Protein AF-W8RD33-F1 (afdb_monomer)

Organism: Stutzerimonas stutzeri (NCBI:txid316)

pLDDT: mean 79.75, std 13.82, range [37.03, 96.81]

Solvent-accessible surface area (backbone atoms only — not comparable to full-atom values): 6226 Å² total; per-residue (Å²): 112,71,69,64,50,65,79,36,77,83,68,80,86,86,86,85,89,72,93,64,90,73,61,49,76,89,63,75,52,92,76,85,90,79,88,78,82,84,67,97,59,101,66,92,82,76,90,86,78,87,82,87,88,76,94,82,75,58,72,72,51,39,75,75,73,50,79,82,93,50,76,82,78,54,82,75,83,77,67,90,126

Mean predicted aligned error: 9.25 Å

Structure (mmCIF, N/CA/C/O backbone):
data_AF-W8RD33-F1
#
_entry.id   AF-W8RD33-F1
#
loop_
_atom_site.group_PDB
_atom_site.id
_atom_site.type_symbol
_atom_site.label_atom_id
_atom_site.label_alt_id
_atom_site.label_comp_id
_atom_site.label_asym_id
_atom_site.label_entity_id
_atom_site.label_seq_id
_atom_site.pdbx_PDB_ins_code
_atom_site.Cartn_x
_atom_site.Cartn_y
_atom_site.Cartn_z
_atom_site.occupancy
_atom_site.B_iso_or_equ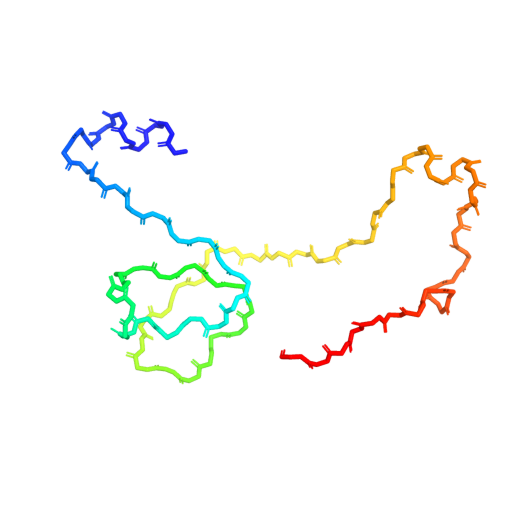iv
_atom_site.auth_seq_id
_atom_site.auth_comp_id
_atom_site.auth_asym_id
_atom_site.auth_atom_id
_atom_site.pdbx_PDB_model_num
ATOM 1 N N . MET A 1 1 ? -6.964 3.713 -15.926 1.00 57.25 1 MET A N 1
ATOM 2 C CA . MET A 1 1 ? -6.041 3.150 -16.942 1.00 57.25 1 MET A CA 1
ATOM 3 C C . MET A 1 1 ? -6.507 3.368 -18.383 1.00 57.25 1 MET A C 1
ATOM 5 O O . MET A 1 1 ? -5.650 3.431 -19.252 1.00 57.25 1 MET A O 1
ATOM 9 N N . ALA A 1 2 ? -7.813 3.535 -18.646 1.00 61.53 2 ALA A N 1
ATOM 10 C CA . ALA A 1 2 ? -8.338 3.768 -19.999 1.00 61.53 2 ALA A CA 1
ATOM 11 C C . ALA A 1 2 ? -7.704 4.951 -20.775 1.00 61.53 2 ALA A C 1
ATOM 13 O O . ALA A 1 2 ? -7.441 4.763 -21.957 1.00 61.53 2 ALA A O 1
ATOM 14 N N . PRO A 1 3 ? -7.375 6.111 -20.161 1.00 69.06 3 PRO A N 1
ATOM 15 C CA . PRO A 1 3 ? -6.770 7.222 -20.908 1.00 69.06 3 PRO A CA 1
ATOM 16 C C . PRO A 1 3 ? -5.342 6.915 -21.389 1.00 69.06 3 PRO A C 1
ATOM 18 O O . PRO A 1 3 ? -5.024 7.086 -22.555 1.00 69.06 3 PRO A O 1
ATOM 21 N N . VAL A 1 4 ? -4.498 6.360 -20.512 1.00 79.38 4 VAL A N 1
ATOM 22 C CA . VAL A 1 4 ? -3.079 6.083 -20.819 1.00 79.38 4 VAL A CA 1
ATOM 23 C C . VAL A 1 4 ? -2.921 5.039 -21.927 1.00 79.38 4 VAL A C 1
ATOM 25 O O . VAL A 1 4 ? -2.061 5.181 -22.791 1.00 79.38 4 VAL A O 1
ATOM 28 N N . LEU A 1 5 ? -3.748 3.991 -21.910 1.00 83.31 5 LEU A N 1
ATOM 29 C CA . LEU A 1 5 ? -3.715 2.950 -22.940 1.00 83.31 5 LEU A CA 1
ATOM 30 C C . LE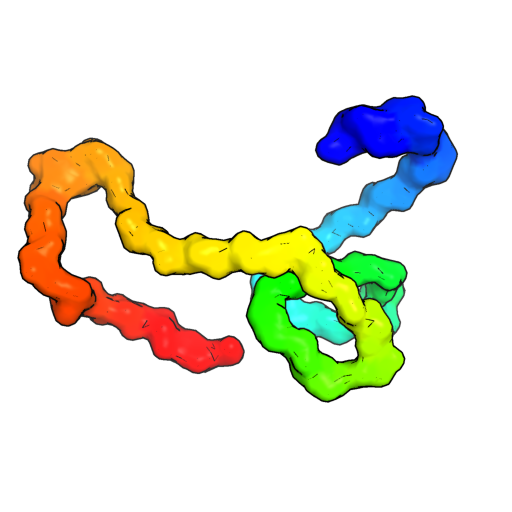U A 1 5 ? -4.273 3.433 -24.285 1.00 83.31 5 LEU A C 1
ATOM 32 O O . LEU A 1 5 ? -3.872 2.912 -25.323 1.00 83.31 5 LEU A O 1
ATOM 36 N N . ALA A 1 6 ? -5.167 4.427 -24.275 1.00 82.88 6 ALA A N 1
ATOM 37 C CA . ALA A 1 6 ? -5.662 5.056 -25.495 1.00 82.88 6 ALA A CA 1
ATOM 38 C C . ALA A 1 6 ? -4.585 5.933 -26.157 1.00 82.88 6 ALA A C 1
ATOM 40 O O . ALA A 1 6 ? -4.407 5.863 -27.371 1.00 82.88 6 ALA A O 1
ATOM 41 N N . ASP A 1 7 ? -3.823 6.689 -25.361 1.00 91.62 7 ASP A N 1
ATOM 42 C CA . ASP A 1 7 ? -2.769 7.580 -25.863 1.00 91.62 7 ASP A CA 1
ATOM 43 C C . ASP A 1 7 ? -1.508 6.820 -26.328 1.00 91.62 7 ASP A C 1
ATOM 45 O O . ASP A 1 7 ? -0.735 7.325 -27.144 1.00 91.62 7 ASP A O 1
ATOM 49 N N . TRP A 1 8 ? -1.308 5.581 -25.856 1.00 89.50 8 TRP A N 1
ATOM 50 C CA . TRP A 1 8 ? -0.148 4.742 -26.184 1.00 89.50 8 TRP A CA 1
ATOM 51 C C . TRP A 1 8 ? -0.554 3.336 -26.659 1.00 89.50 8 TRP A C 1
ATOM 53 O O . TRP A 1 8 ? -0.356 2.354 -25.945 1.00 89.50 8 TRP A O 1
ATOM 63 N N . PRO A 1 9 ? -1.032 3.181 -27.908 1.00 88.38 9 PRO A N 1
ATOM 64 C CA . PRO A 1 9 ? -1.630 1.931 -28.400 1.00 88.38 9 PRO A CA 1
ATOM 65 C C . PRO A 1 9 ? -0.652 0.753 -28.544 1.00 88.38 9 PRO A C 1
ATOM 67 O O . PRO A 1 9 ? -1.068 -0.390 -28.720 1.00 88.38 9 PRO A O 1
ATOM 70 N N . ARG A 1 10 ? 0.662 1.010 -28.490 1.00 92.25 10 ARG A N 1
ATOM 71 C CA . ARG A 1 10 ? 1.697 -0.041 -28.485 1.00 92.25 10 ARG A CA 1
ATOM 72 C C . ARG A 1 10 ? 2.087 -0.495 -27.076 1.00 92.25 10 ARG A C 1
ATOM 74 O O . ARG A 1 10 ? 2.804 -1.485 -26.953 1.00 92.25 10 ARG A O 1
ATOM 81 N N . LEU A 1 11 ? 1.646 0.213 -26.035 1.00 89.81 11 LEU A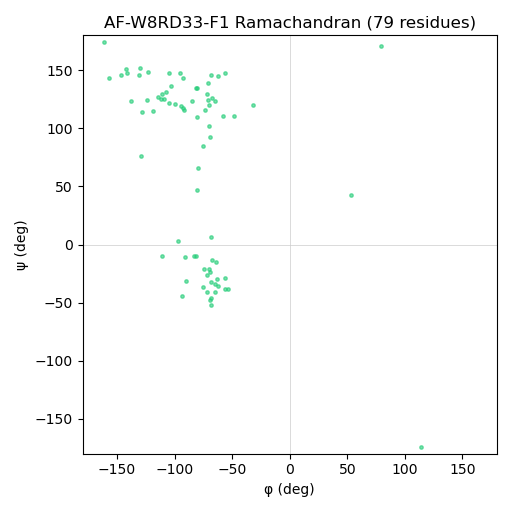 N 1
ATOM 82 C CA . LEU A 1 11 ? 1.925 -0.147 -24.652 1.00 89.81 11 LEU A CA 1
ATOM 83 C C . LEU A 1 11 ? 1.123 -1.399 -24.283 1.00 89.81 11 LEU A C 1
ATOM 85 O O . LEU A 1 11 ? -0.100 -1.427 -24.403 1.00 89.81 11 LEU A O 1
ATOM 89 N N . ARG A 1 12 ? 1.817 -2.437 -23.815 1.00 87.44 12 ARG A N 1
ATOM 90 C CA . ARG A 1 12 ? 1.203 -3.643 -23.253 1.00 87.44 12 ARG A CA 1
ATOM 91 C C . ARG A 1 12 ? 1.478 -3.668 -21.759 1.00 87.44 12 ARG A C 1
ATOM 93 O O . ARG A 1 12 ? 2.623 -3.509 -21.355 1.00 87.44 12 ARG A O 1
ATOM 100 N N . LEU A 1 13 ? 0.436 -3.864 -20.957 1.00 87.62 13 LEU A N 1
ATOM 101 C CA . LEU A 1 13 ? 0.546 -3.982 -19.505 1.00 87.62 13 LEU A CA 1
ATOM 102 C C . LEU A 1 13 ? 0.273 -5.426 -19.093 1.00 87.62 13 LEU A C 1
ATOM 104 O O . LEU A 1 13 ? -0.779 -5.973 -19.417 1.00 87.62 13 LEU A O 1
ATOM 108 N N . SER A 1 14 ? 1.218 -6.012 -18.364 1.00 89.19 14 SER A N 1
ATOM 109 C CA . SER A 1 14 ? 1.010 -7.223 -17.575 1.00 89.19 14 SER A CA 1
ATOM 110 C C . SER A 1 14 ? 0.928 -6.796 -16.116 1.00 89.19 14 SER A C 1
ATOM 112 O O . SER A 1 14 ? 1.843 -6.136 -15.626 1.00 89.19 14 SER A O 1
ATOM 114 N N . LEU A 1 15 ? -0.185 -7.096 -15.449 1.00 88.88 15 LEU A N 1
ATOM 115 C CA . LEU A 1 15 ? -0.413 -6.705 -14.061 1.00 88.88 15 LEU A CA 1
ATOM 116 C C . LEU A 1 15 ? -0.488 -7.953 -13.189 1.00 88.88 15 LEU A C 1
ATOM 118 O O . LEU A 1 15 ? -1.294 -8.844 -13.447 1.00 88.88 15 LEU A O 1
ATOM 122 N N . ILE A 1 16 ? 0.325 -7.969 -12.139 1.00 86.75 16 ILE A N 1
ATOM 123 C CA . ILE A 1 16 ? 0.271 -8.960 -11.068 1.00 86.75 16 ILE A CA 1
ATOM 124 C C . ILE A 1 16 ? -0.201 -8.216 -9.821 1.00 86.75 16 ILE A C 1
ATOM 126 O O . ILE A 1 16 ? 0.374 -7.188 -9.462 1.00 86.75 16 ILE A O 1
ATOM 130 N N . VAL A 1 17 ? -1.272 -8.707 -9.202 1.00 87.94 17 VAL A N 1
ATOM 131 C CA . VAL A 1 17 ? -1.799 -8.177 -7.941 1.00 87.94 17 VAL A CA 1
ATOM 132 C C . VAL A 1 17 ? -1.731 -9.301 -6.928 1.00 87.94 17 VAL A C 1
ATOM 134 O O . VAL A 1 17 ? -2.396 -10.321 -7.095 1.00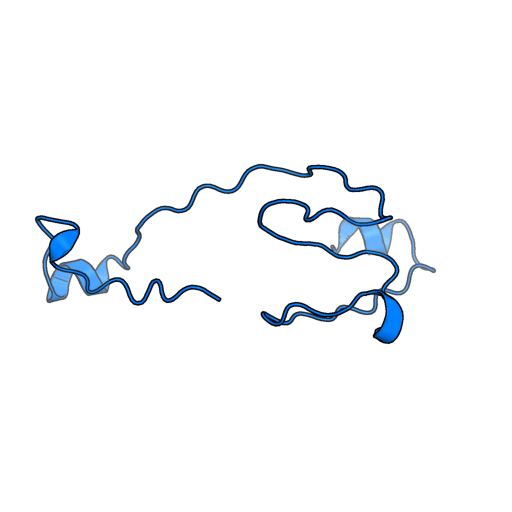 87.94 17 VAL A O 1
ATOM 137 N N . ASP A 1 18 ? -0.904 -9.109 -5.913 1.00 82.94 18 ASP A N 1
ATOM 138 C CA . ASP A 1 18 ? -0.692 -10.065 -4.838 1.00 82.94 18 ASP A CA 1
ATOM 139 C C . ASP A 1 18 ? -0.418 -9.289 -3.544 1.00 82.94 18 ASP A C 1
ATOM 141 O O . ASP A 1 18 ? 0.195 -8.219 -3.579 1.00 82.94 18 ASP A O 1
ATOM 145 N N . ASP A 1 19 ? -0.870 -9.836 -2.420 1.00 79.31 19 ASP A N 1
ATOM 146 C CA . ASP A 1 19 ? -0.578 -9.312 -1.083 1.00 79.31 19 ASP A CA 1
ATOM 147 C C . ASP A 1 19 ? 0.787 -9.813 -0.570 1.00 79.31 19 ASP A C 1
ATOM 149 O O . ASP A 1 19 ? 1.286 -9.359 0.463 1.00 79.31 19 ASP A O 1
ATOM 153 N N . ALA A 1 20 ? 1.407 -10.768 -1.272 1.00 75.62 20 ALA A N 1
ATOM 154 C CA . ALA A 1 20 ? 2.740 -11.256 -0.975 1.00 75.62 20 ALA A CA 1
ATOM 155 C C . ALA A 1 20 ? 3.817 -10.197 -1.252 1.00 75.62 20 ALA A C 1
ATOM 157 O O . ALA A 1 20 ? 3.766 -9.426 -2.214 1.00 75.62 20 ALA A O 1
ATOM 158 N N . LEU A 1 21 ? 4.874 -10.216 -0.436 1.00 67.81 21 LEU A N 1
ATOM 159 C CA . LEU A 1 21 ? 6.076 -9.435 -0.700 1.00 67.81 21 LEU A CA 1
ATOM 160 C C . LEU A 1 21 ? 6.866 -10.119 -1.825 1.00 67.81 21 LEU A C 1
ATOM 162 O O . LEU A 1 21 ? 7.739 -10.943 -1.576 1.00 67.81 21 LEU A O 1
ATOM 166 N N . ILE A 1 22 ? 6.500 -9.809 -3.068 1.00 67.31 22 ILE A N 1
ATOM 167 C CA . ILE A 1 22 ? 7.120 -10.380 -4.266 1.00 67.31 22 ILE A CA 1
ATOM 168 C C . ILE A 1 22 ? 8.524 -9.797 -4.450 1.00 67.31 22 ILE A C 1
ATOM 170 O O . ILE A 1 22 ? 8.698 -8.570 -4.452 1.00 67.31 22 ILE A O 1
ATOM 174 N N . ASP A 1 23 ? 9.516 -10.669 -4.645 1.00 70.81 23 ASP A N 1
ATOM 175 C CA . ASP A 1 23 ? 10.823 -10.253 -5.144 1.00 70.81 23 ASP A CA 1
ATOM 176 C C . ASP A 1 23 ? 10.698 -9.832 -6.616 1.00 70.81 23 ASP A C 1
ATOM 178 O O . ASP A 1 23 ? 10.263 -10.594 -7.485 1.00 70.81 23 ASP A O 1
ATOM 182 N N . ILE A 1 24 ? 11.047 -8.574 -6.871 1.00 73.06 24 ILE A N 1
ATOM 183 C CA . ILE A 1 24 ? 10.932 -7.906 -8.168 1.00 73.06 24 ILE A CA 1
ATOM 184 C C . ILE A 1 24 ? 11.922 -8.521 -9.169 1.00 73.06 24 ILE A C 1
ATOM 186 O O . ILE A 1 24 ? 11.601 -8.593 -10.356 1.00 73.06 24 ILE A O 1
ATOM 190 N N . PHE A 1 25 ? 13.085 -8.997 -8.699 1.00 67.69 25 PHE A N 1
ATOM 191 C CA . PHE A 1 25 ? 14.125 -9.574 -9.554 1.00 67.69 25 PHE A CA 1
ATOM 192 C C . PHE A 1 25 ? 13.683 -10.901 -10.169 1.00 67.69 25 PHE A C 1
ATOM 194 O O . PHE A 1 25 ? 13.713 -11.051 -11.389 1.00 67.69 25 PHE A O 1
ATOM 201 N N . ASP A 1 26 ? 13.218 -11.834 -9.339 1.00 74.00 26 ASP A N 1
ATOM 202 C CA . ASP A 1 26 ? 12.829 -13.173 -9.799 1.00 74.00 26 ASP A CA 1
ATOM 203 C C . ASP A 1 26 ? 11.546 -13.151 -10.645 1.00 74.00 26 ASP A C 1
ATOM 205 O O . ASP A 1 26 ? 11.300 -14.051 -11.451 1.00 74.00 26 ASP A O 1
ATOM 209 N N . SER A 1 27 ? 10.739 -12.096 -10.496 1.00 72.69 27 SER A N 1
ATOM 210 C CA . SER A 1 27 ? 9.421 -11.975 -11.127 1.00 72.69 27 SER A CA 1
ATOM 211 C C . SER A 1 27 ? 9.414 -11.166 -12.427 1.00 72.69 27 SER A C 1
ATOM 213 O O . SER A 1 27 ? 8.341 -10.972 -12.997 1.00 72.69 27 SER A O 1
ATOM 215 N N . TRP A 1 28 ? 10.577 -10.700 -12.908 1.00 81.00 28 TRP A N 1
ATOM 216 C CA . TRP A 1 28 ? 10.699 -9.878 -14.125 1.00 81.00 28 TRP A CA 1
ATOM 217 C C . TRP A 1 28 ? 9.789 -8.638 -14.098 1.00 81.00 28 TRP A C 1
ATOM 219 O O . TRP A 1 28 ? 9.118 -8.314 -15.078 1.00 81.00 28 TRP A O 1
ATOM 229 N N . ILE A 1 29 ? 9.724 -7.966 -12.945 1.00 85.81 29 ILE A N 1
ATOM 230 C CA . ILE A 1 29 ? 8.864 -6.797 -12.740 1.00 85.81 29 ILE A CA 1
ATOM 231 C C . ILE A 1 29 ? 9.664 -5.519 -13.015 1.00 85.81 29 ILE A C 1
ATOM 233 O O . ILE A 1 29 ? 10.623 -5.220 -12.312 1.00 85.81 29 ILE A O 1
ATOM 237 N N . ASP A 1 30 ? 9.226 -4.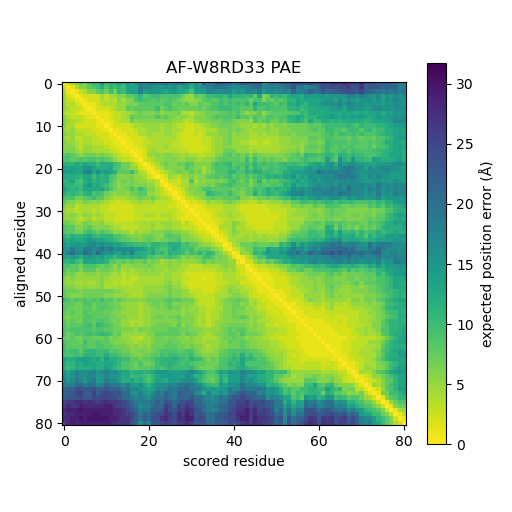721 -13.992 1.00 86.81 30 ASP A N 1
ATOM 238 C CA . ASP A 1 30 ? 9.845 -3.419 -14.292 1.00 86.81 30 ASP A CA 1
ATOM 239 C C . ASP A 1 30 ? 9.469 -2.335 -13.266 1.00 86.81 30 ASP A C 1
ATOM 241 O O . ASP A 1 30 ? 10.265 -1.453 -12.945 1.00 86.81 30 ASP A O 1
ATOM 245 N N . ILE A 1 31 ? 8.224 -2.367 -12.771 1.00 87.62 31 ILE A N 1
ATOM 246 C CA . ILE A 1 31 ? 7.668 -1.373 -11.844 1.00 87.62 31 ILE A CA 1
ATOM 247 C C . ILE A 1 31 ? 6.855 -2.088 -10.769 1.00 87.62 31 ILE A C 1
ATOM 249 O O . ILE A 1 31 ? 5.875 -2.765 -11.071 1.00 87.62 31 ILE A O 1
ATOM 253 N N . ALA A 1 32 ? 7.215 -1.864 -9.505 1.00 87.06 32 ALA A N 1
ATOM 254 C CA . ALA A 1 32 ? 6.438 -2.314 -8.358 1.00 87.06 32 ALA A CA 1
ATOM 255 C C . ALA A 1 32 ? 5.745 -1.132 -7.672 1.00 87.06 32 ALA A C 1
ATOM 257 O O . ALA A 1 32 ? 6.377 -0.124 -7.351 1.00 87.06 32 ALA A O 1
ATOM 258 N N . LEU A 1 33 ? 4.448 -1.278 -7.406 1.00 87.56 33 LEU A N 1
ATOM 259 C CA . LEU A 1 33 ? 3.694 -0.378 -6.539 1.00 87.56 33 LEU A CA 1
ATOM 260 C C . LEU A 1 33 ? 3.576 -1.039 -5.168 1.00 87.56 33 LEU A C 1
ATOM 262 O O . LEU A 1 33 ? 3.075 -2.155 -5.064 1.00 87.56 33 LEU A O 1
ATOM 266 N N . ARG A 1 34 ? 4.074 -0.372 -4.126 1.00 83.12 34 ARG A N 1
ATOM 267 C CA . ARG A 1 34 ? 4.086 -0.890 -2.753 1.00 83.12 34 ARG A CA 1
ATOM 268 C C . ARG A 1 34 ? 3.546 0.157 -1.789 1.00 83.12 34 ARG A C 1
ATOM 270 O O . ARG A 1 34 ? 3.776 1.351 -1.979 1.00 83.12 34 ARG A O 1
ATOM 277 N N . VAL A 1 35 ? 2.856 -0.311 -0.755 1.00 85.62 35 VAL A N 1
ATOM 278 C CA . VAL A 1 35 ? 2.424 0.499 0.388 1.00 85.62 35 VAL A CA 1
ATOM 279 C C . VAL A 1 35 ? 3.352 0.194 1.560 1.00 85.62 35 VAL A C 1
ATOM 281 O O . VAL A 1 35 ? 3.667 -0.967 1.809 1.00 85.62 35 VAL A O 1
ATOM 284 N N . GLY A 1 36 ? 3.788 1.232 2.270 1.00 81.38 36 GLY A N 1
ATOM 285 C CA . GLY A 1 36 ? 4.706 1.120 3.402 1.00 81.38 36 GLY A CA 1
ATOM 286 C C . GLY A 1 36 ? 6.064 1.760 3.131 1.00 81.38 36 GLY A C 1
ATOM 287 O O . GLY A 1 36 ? 6.272 2.429 2.117 1.00 81.38 36 GLY A O 1
ATOM 288 N N . GLU A 1 37 ? 6.983 1.586 4.075 1.00 76.06 37 GLU A N 1
ATOM 289 C CA . GLU A 1 37 ? 8.322 2.151 3.961 1.00 76.06 37 GLU A CA 1
ATOM 290 C C . GLU A 1 37 ? 9.142 1.421 2.898 1.00 76.06 37 GLU A C 1
ATOM 292 O O . GLU A 1 37 ? 9.118 0.190 2.778 1.00 76.06 37 GLU A O 1
ATOM 297 N N . LEU A 1 38 ? 9.900 2.197 2.125 1.00 75.25 38 LEU A N 1
ATOM 298 C CA . LEU A 1 38 ? 10.883 1.636 1.216 1.00 75.25 38 LEU A CA 1
ATOM 299 C C . LEU A 1 38 ? 12.019 1.053 2.061 1.00 75.25 38 LEU A C 1
ATOM 301 O O . LEU A 1 38 ? 12.854 1.795 2.569 1.00 75.25 38 LEU A O 1
ATOM 305 N N . ARG A 1 39 ? 12.035 -0.275 2.226 1.00 67.69 39 ARG A N 1
ATOM 306 C CA . ARG A 1 39 ? 13.183 -0.980 2.813 1.00 67.69 39 ARG A CA 1
ATOM 307 C C . ARG A 1 39 ? 14.443 -0.654 2.017 1.00 67.69 39 ARG A C 1
ATOM 309 O O . ARG A 1 39 ? 14.353 -0.491 0.796 1.00 67.69 39 ARG A O 1
ATOM 316 N N . ASP A 1 40 ? 15.585 -0.620 2.705 1.00 58.94 40 ASP A N 1
ATOM 317 C CA . ASP A 1 40 ? 16.892 -0.460 2.069 1.00 58.94 40 ASP A CA 1
ATOM 318 C C . ASP A 1 40 ? 16.996 -1.429 0.900 1.00 58.94 40 ASP A C 1
ATOM 320 O O . ASP A 1 40 ? 16.992 -2.653 1.044 1.00 58.94 40 ASP A O 1
ATOM 324 N N . SER A 1 41 ? 16.991 -0.849 -0.287 1.00 63.78 41 SER A N 1
ATOM 325 C CA . SER A 1 41 ? 17.032 -1.580 -1.528 1.00 63.78 41 SER A CA 1
ATOM 326 C C . SER A 1 41 ? 17.901 -0.804 -2.493 1.00 63.78 41 SER A C 1
ATOM 328 O O . SER A 1 41 ? 17.992 0.420 -2.426 1.00 63.78 41 SER A O 1
ATOM 330 N N . SER A 1 42 ? 18.537 -1.511 -3.417 1.00 69.25 42 SER A N 1
ATOM 331 C CA . SER A 1 42 ? 19.309 -0.896 -4.496 1.00 69.25 42 SER A CA 1
ATOM 332 C C . SER A 1 42 ? 18.431 -0.150 -5.517 1.00 69.25 42 SER A C 1
ATOM 334 O O . SER A 1 42 ? 18.936 0.275 -6.554 1.00 69.25 42 SER A O 1
ATOM 336 N N . TRP A 1 43 ? 17.122 -0.023 -5.271 1.00 75.00 43 TRP A N 1
ATOM 337 C CA . TRP A 1 43 ? 16.147 0.541 -6.196 1.00 75.00 43 TRP A CA 1
ATOM 338 C C . TRP A 1 43 ? 15.892 2.025 -5.938 1.00 75.00 43 TRP A C 1
ATOM 340 O O . TRP A 1 43 ? 15.872 2.498 -4.802 1.00 75.00 43 TRP A O 1
ATOM 350 N N . ILE A 1 44 ? 15.601 2.758 -7.014 1.00 82.50 44 ILE A N 1
ATOM 351 C CA . ILE A 1 44 ? 15.110 4.132 -6.923 1.00 82.50 44 ILE A CA 1
ATOM 352 C C . ILE A 1 44 ? 13.611 4.080 -6.627 1.00 82.50 44 ILE A C 1
ATOM 354 O O . ILE A 1 44 ? 12.808 3.717 -7.485 1.00 82.50 44 ILE A O 1
ATOM 358 N N . GLY A 1 45 ? 13.228 4.466 -5.413 1.00 87.06 45 GLY A N 1
ATOM 359 C CA . GLY A 1 45 ? 11.828 4.651 -5.045 1.00 87.06 45 GLY A CA 1
ATOM 360 C C . GLY A 1 45 ? 11.366 6.093 -5.244 1.00 87.06 45 GLY A C 1
ATOM 361 O O . GLY A 1 45 ? 12.096 7.043 -4.961 1.00 87.06 45 GLY A O 1
ATOM 362 N N . ARG A 1 46 ? 10.114 6.266 -5.681 1.00 88.31 46 ARG A N 1
ATOM 363 C CA . ARG A 1 46 ? 9.427 7.563 -5.697 1.00 88.31 46 ARG A CA 1
ATOM 364 C C . ARG A 1 46 ? 8.129 7.462 -4.909 1.00 88.31 46 ARG A C 1
ATOM 366 O O . ARG A 1 46 ? 7.264 6.657 -5.243 1.00 88.31 46 ARG A O 1
ATOM 373 N N . LYS A 1 47 ? 7.963 8.328 -3.908 1.00 89.62 47 LYS A N 1
ATOM 374 C CA . LYS A 1 47 ? 6.690 8.477 -3.195 1.00 89.62 47 LYS A CA 1
ATOM 375 C C . LYS A 1 47 ? 5.624 9.012 -4.156 1.00 89.62 47 LYS A C 1
ATOM 377 O O . LYS A 1 47 ? 5.823 10.061 -4.769 1.00 89.62 47 LYS A O 1
ATOM 382 N N . LEU A 1 48 ? 4.517 8.282 -4.294 1.00 92.19 48 LEU A N 1
ATOM 383 C CA . LEU A 1 48 ? 3.386 8.668 -5.147 1.00 92.19 48 LEU A CA 1
ATOM 384 C C . LEU A 1 48 ? 2.317 9.432 -4.363 1.00 92.19 48 LEU A C 1
ATOM 386 O O . LEU A 1 48 ? 1.815 10.448 -4.836 1.00 92.19 48 LEU A O 1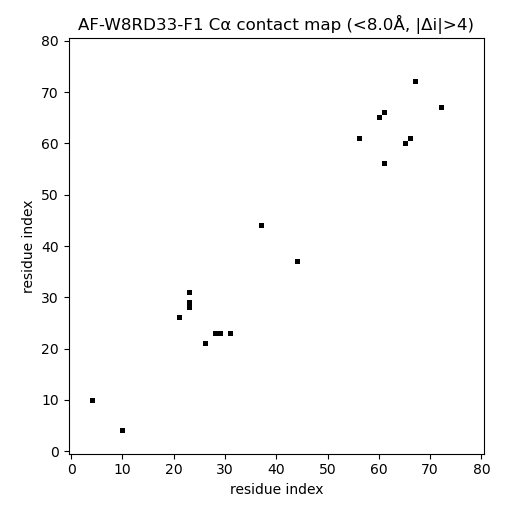
ATOM 390 N N . CYS A 1 49 ? 1.984 8.946 -3.169 1.00 92.88 49 CYS A N 1
ATOM 391 C CA . CYS A 1 49 ? 0.977 9.524 -2.288 1.00 92.88 49 CYS A CA 1
ATOM 392 C C . CYS A 1 49 ? 1.166 9.031 -0.844 1.00 92.88 49 CYS A C 1
ATOM 394 O O . CYS A 1 49 ? 2.025 8.192 -0.564 1.00 92.88 49 CYS A O 1
ATOM 396 N N . GLU A 1 50 ? 0.368 9.587 0.063 1.00 92.44 50 GLU A N 1
ATOM 397 C CA . GLU A 1 50 ? 0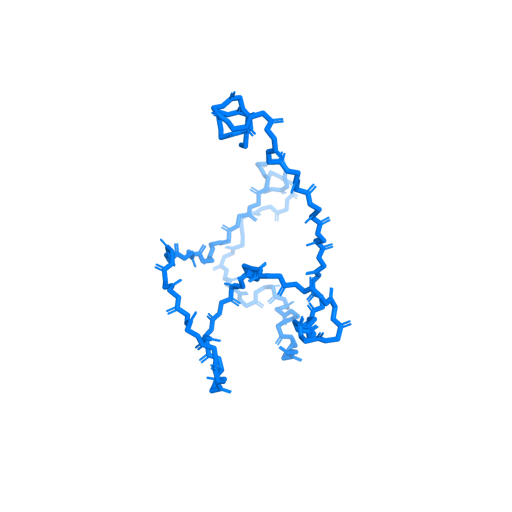.133 9.058 1.407 1.00 92.44 50 GLU A CA 1
ATOM 398 C C . GLU A 1 50 ? -1.253 8.409 1.436 1.00 92.44 50 GLU A C 1
ATOM 400 O O . GLU A 1 50 ? -2.153 8.832 0.706 1.00 92.44 50 GLU A O 1
ATOM 405 N N . MET A 1 51 ? -1.413 7.360 2.243 1.00 89.44 51 MET A N 1
ATOM 406 C CA . MET A 1 51 ? -2.677 6.642 2.396 1.00 89.44 51 MET A CA 1
ATOM 407 C C . MET A 1 51 ? -3.014 6.531 3.878 1.00 89.44 51 MET A C 1
ATOM 409 O O . MET A 1 51 ? -2.320 5.839 4.622 1.00 89.44 51 MET A O 1
ATOM 413 N N . ASP A 1 52 ? -4.096 7.187 4.289 1.00 89.25 52 ASP A N 1
ATOM 414 C CA . ASP A 1 52 ? -4.590 7.107 5.659 1.00 89.25 52 ASP A CA 1
ATOM 415 C C . ASP A 1 52 ? -5.397 5.826 5.870 1.00 89.25 52 ASP A C 1
ATOM 417 O O . ASP A 1 52 ? -6.271 5.470 5.076 1.00 89.25 52 ASP A O 1
ATOM 421 N N . THR A 1 53 ? -5.129 5.139 6.979 1.00 86.75 53 THR A N 1
ATOM 422 C CA . THR A 1 53 ? -5.944 4.003 7.416 1.00 86.75 53 THR A CA 1
ATOM 423 C C . THR A 1 53 ? -7.023 4.504 8.363 1.00 86.75 53 THR A C 1
ATOM 425 O O . THR A 1 53 ? -6.728 4.991 9.453 1.00 86.75 53 THR A O 1
ATOM 428 N N . LEU A 1 54 ? -8.282 4.367 7.951 1.00 88.25 54 LEU A N 1
ATOM 429 C CA . LEU A 1 54 ? -9.448 4.799 8.718 1.00 88.25 54 LEU A CA 1
ATOM 430 C C . LEU A 1 54 ? -10.398 3.620 8.955 1.00 88.25 54 LEU A C 1
ATOM 432 O O . LEU A 1 54 ? -10.495 2.699 8.142 1.00 88.25 54 LEU A O 1
ATOM 436 N N . LEU A 1 55 ? -11.095 3.644 10.094 1.00 86.69 55 LEU A N 1
ATOM 437 C CA . LEU A 1 55 ? -12.058 2.609 10.458 1.00 86.69 55 LEU A CA 1
ATOM 438 C C . LEU A 1 55 ? -13.418 2.922 9.833 1.00 86.69 55 LEU A C 1
ATOM 440 O O . LEU A 1 55 ? -14.010 3.966 10.101 1.00 86.69 55 LEU A O 1
ATOM 444 N N . TYR A 1 56 ? -13.936 1.977 9.055 1.00 89.25 56 TYR A N 1
ATOM 445 C CA . TYR A 1 56 ? -15.248 2.086 8.432 1.00 89.25 56 TYR A CA 1
ATOM 446 C C . TYR A 1 56 ? -16.075 0.833 8.679 1.00 89.25 56 TYR A C 1
ATOM 448 O O . TYR A 1 56 ? -15.554 -0.274 8.797 1.00 89.25 56 TYR A O 1
ATOM 456 N N . ALA A 1 57 ? -17.390 1.015 8.692 1.00 90.38 57 ALA A N 1
ATOM 457 C CA . ALA A 1 57 ? -18.355 -0.068 8.686 1.00 90.38 57 ALA A CA 1
ATOM 458 C C . ALA A 1 57 ? -19.541 0.326 7.804 1.00 90.38 57 ALA A C 1
ATOM 460 O O . ALA A 1 57 ? -19.902 1.501 7.714 1.00 90.38 57 ALA A O 1
ATOM 461 N N . SER A 1 58 ? -20.165 -0.655 7.150 1.00 94.88 58 SER A N 1
ATOM 462 C CA . SER A 1 58 ? -21.391 -0.384 6.394 1.00 94.88 58 SER A CA 1
ATOM 463 C C . SER A 1 58 ? -22.499 0.102 7.331 1.00 94.88 58 SER A C 1
ATOM 465 O O . SER A 1 58 ? -22.643 -0.395 8.451 1.00 94.88 58 SER A O 1
ATOM 467 N N . THR A 1 59 ? -23.345 1.014 6.855 1.00 95.44 59 THR A N 1
ATOM 468 C CA . THR A 1 59 ? -24.470 1.547 7.641 1.00 95.44 59 THR A CA 1
ATOM 469 C C . THR A 1 59 ? -25.384 0.428 8.145 1.00 95.44 59 THR A C 1
ATOM 471 O O . THR A 1 59 ? -25.832 0.446 9.288 1.00 95.44 59 THR A O 1
ATOM 474 N N . SER A 1 60 ? -25.599 -0.604 7.319 1.00 96.81 60 SER A N 1
ATOM 475 C CA . SER A 1 60 ? -26.417 -1.764 7.689 1.00 96.81 60 SER A CA 1
ATOM 476 C C . SER A 1 60 ? -25.815 -2.582 8.837 1.00 96.81 60 SER A C 1
ATOM 478 O O . SER A 1 60 ? -26.553 -3.141 9.643 1.00 96.81 60 SER A O 1
ATOM 480 N N . TYR A 1 61 ? -24.486 -2.663 8.919 1.00 93.56 61 TYR A N 1
ATOM 481 C CA . TYR A 1 61 ? -23.798 -3.372 9.990 1.00 93.56 61 TYR A CA 1
ATOM 482 C C . TYR A 1 61 ? -23.960 -2.629 11.317 1.00 93.56 61 TYR A C 1
ATOM 484 O O . TYR A 1 61 ? -24.386 -3.232 12.300 1.00 93.56 61 TYR A O 1
ATOM 492 N N . LEU A 1 62 ? -23.726 -1.314 11.314 1.00 93.50 62 LEU A N 1
ATOM 493 C CA . LEU A 1 62 ? -23.874 -0.467 12.501 1.00 93.50 62 LEU A CA 1
ATOM 494 C C . LEU A 1 62 ? -25.317 -0.438 13.019 1.00 93.50 62 LEU A C 1
ATO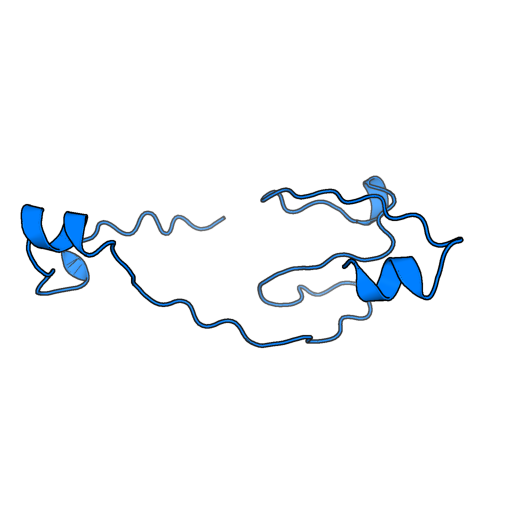M 496 O O . LEU A 1 62 ? -25.532 -0.466 14.224 1.00 93.50 62 LEU A O 1
ATOM 500 N N . ALA A 1 63 ? -26.316 -0.476 12.133 1.00 94.88 63 ALA A N 1
ATOM 501 C CA . ALA A 1 63 ? -27.718 -0.569 12.545 1.00 94.88 63 ALA A CA 1
ATOM 502 C C . ALA A 1 63 ? -28.046 -1.875 13.298 1.00 94.88 63 ALA A C 1
ATOM 504 O O . ALA A 1 63 ? -28.937 -1.887 14.142 1.00 94.88 63 ALA A O 1
ATOM 505 N N . ARG A 1 64 ? -27.341 -2.977 12.998 1.00 94.75 64 ARG A N 1
ATOM 506 C CA . ARG A 1 64 ? -27.555 -4.284 13.645 1.00 94.75 64 ARG A CA 1
ATOM 507 C C . ARG A 1 64 ? -26.697 -4.497 14.890 1.00 94.75 64 ARG A C 1
ATOM 509 O O . ARG A 1 64 ? -27.110 -5.252 15.760 1.00 94.75 64 ARG A O 1
ATOM 516 N N . GLN A 1 65 ? -25.495 -3.924 14.930 1.00 91.12 65 GLN A N 1
ATOM 517 C CA . GLN A 1 65 ? -24.485 -4.198 15.963 1.00 91.12 65 GLN A CA 1
ATOM 518 C C . GLN A 1 65 ? -24.229 -3.011 16.904 1.00 91.12 65 GLN A C 1
ATOM 520 O O . GLN A 1 65 ? -23.567 -3.184 17.922 1.00 91.12 65 GLN A O 1
ATOM 525 N N . GLY A 1 66 ? -24.765 -1.828 16.594 1.00 89.56 66 GLY A N 1
ATOM 526 C CA . GLY A 1 66 ? -24.465 -0.591 17.310 1.00 89.56 66 GLY A CA 1
ATOM 527 C C . GLY A 1 66 ? -23.128 0.029 16.893 1.00 89.56 66 GLY A C 1
ATOM 528 O O . GLY A 1 66 ? -22.349 -0.555 16.135 1.00 89.56 66 GLY A O 1
ATOM 529 N N . MET A 1 67 ? -22.878 1.249 17.372 1.00 89.25 67 MET A N 1
ATOM 530 C CA . MET A 1 67 ? -21.581 1.910 17.224 1.00 89.25 67 MET A CA 1
ATOM 531 C C . MET A 1 67 ? -20.632 1.389 18.314 1.00 89.25 67 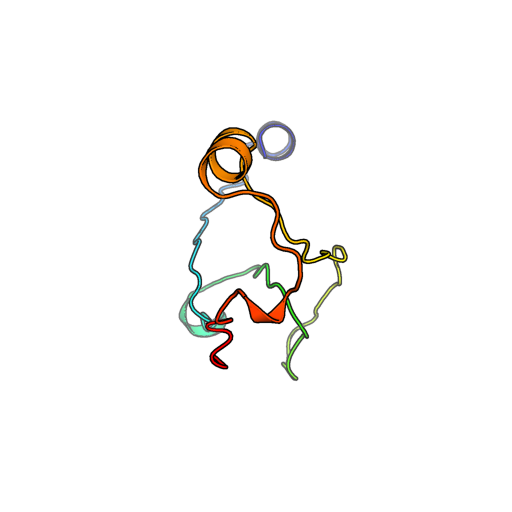MET A C 1
ATOM 533 O O . MET A 1 67 ? -21.050 1.297 19.466 1.00 89.25 67 MET A O 1
ATOM 537 N N . PRO A 1 68 ? -19.375 1.041 17.995 1.00 87.62 68 PRO A N 1
ATOM 538 C CA . PRO A 1 68 ? -18.399 0.690 19.018 1.00 87.62 68 PRO A CA 1
ATOM 539 C C . PRO A 1 68 ? -18.036 1.917 19.868 1.00 87.62 68 PRO A C 1
ATOM 541 O O . PRO A 1 68 ? -17.579 2.926 19.334 1.00 87.62 68 PRO A O 1
ATOM 544 N N . ASP A 1 69 ? -18.159 1.801 21.190 1.00 86.69 69 ASP A N 1
ATOM 545 C CA . ASP A 1 69 ? -17.831 2.884 22.134 1.00 86.69 69 ASP A CA 1
ATOM 546 C C . ASP A 1 69 ? -16.326 2.984 22.451 1.00 86.69 69 ASP A C 1
ATOM 548 O O . ASP A 1 69 ? -15.871 3.928 23.097 1.00 86.69 69 ASP A O 1
ATOM 552 N N . SER A 1 70 ? -15.529 1.997 22.025 1.00 83.38 70 SER A N 1
ATOM 553 C CA . SER A 1 70 ? -14.079 1.974 22.234 1.00 83.38 70 SER A CA 1
ATOM 554 C C . SER A 1 70 ? -13.364 1.087 21.208 1.00 83.38 70 SER A C 1
ATOM 556 O O . SER A 1 70 ? -13.863 0.004 20.896 1.00 83.38 70 SER A O 1
ATOM 558 N N . PRO A 1 71 ? -12.160 1.466 20.733 1.00 79.81 71 PRO A N 1
ATOM 559 C CA . PRO A 1 71 ? -11.335 0.621 19.867 1.00 79.81 71 PRO A CA 1
ATOM 560 C C . PRO A 1 71 ? -11.007 -0.753 20.465 1.00 79.81 71 PRO A C 1
ATOM 562 O O . PRO A 1 71 ? -10.851 -1.717 19.721 1.00 79.81 71 PRO A O 1
ATOM 565 N N . ALA A 1 72 ? -10.944 -0.861 21.798 1.00 77.44 72 ALA A N 1
ATOM 566 C CA . ALA A 1 72 ? -10.603 -2.100 22.503 1.00 77.44 72 ALA A CA 1
ATOM 567 C C . ALA A 1 72 ? -11.627 -3.232 22.301 1.00 77.44 72 ALA A C 1
ATOM 569 O O . ALA A 1 72 ? -11.335 -4.388 22.603 1.00 77.44 72 ALA A O 1
ATOM 570 N N . ILE A 1 73 ? -12.823 -2.914 21.792 1.00 74.69 73 ILE A N 1
ATOM 571 C CA . ILE A 1 73 ? -13.854 -3.909 21.486 1.00 74.69 73 ILE A CA 1
ATOM 572 C C . ILE A 1 73 ? -13.467 -4.792 20.289 1.00 74.69 73 ILE A C 1
ATOM 574 O O . ILE A 1 73 ? -13.924 -5.930 20.179 1.00 74.69 73 ILE A O 1
ATOM 578 N N . TRP A 1 74 ? -12.587 -4.296 19.413 1.00 66.69 74 TRP A N 1
ATOM 579 C CA . TRP A 1 74 ? -12.066 -5.034 18.272 1.00 66.69 74 TRP A CA 1
ATOM 580 C C . TRP A 1 74 ? -10.767 -5.723 18.677 1.00 66.69 74 TRP A C 1
ATOM 582 O O . TRP A 1 74 ? -9.772 -5.070 18.986 1.00 66.69 74 TRP A O 1
ATOM 592 N N . LYS A 1 75 ? -10.741 -7.059 18.635 1.00 61.56 75 LYS A N 1
ATOM 593 C CA . LYS A 1 75 ? -9.472 -7.793 18.672 1.00 61.56 75 LYS A CA 1
ATOM 594 C C . LYS A 1 75 ? -8.764 -7.533 17.347 1.00 61.56 75 LYS A C 1
ATOM 596 O O . LYS A 1 75 ? -9.034 -8.208 16.354 1.00 61.56 75 LYS A O 1
ATOM 601 N N . THR A 1 76 ? -7.906 -6.519 17.311 1.00 54.91 76 THR A N 1
ATOM 602 C CA . THR A 1 76 ? -7.032 -6.270 16.170 1.00 54.91 76 THR A CA 1
ATOM 603 C C . THR A 1 76 ? -6.190 -7.521 15.953 1.00 54.91 76 THR A C 1
ATOM 605 O O . THR A 1 76 ? -5.314 -7.854 16.745 1.00 54.91 76 THR A O 1
ATOM 608 N N . THR A 1 77 ? -6.448 -8.240 14.861 1.00 46.91 77 THR A N 1
ATOM 609 C CA . THR A 1 77 ? -5.527 -9.276 14.372 1.00 46.91 77 THR A CA 1
ATOM 610 C C . THR A 1 77 ? -4.405 -8.585 13.595 1.00 46.91 77 THR A C 1
ATOM 612 O O . THR A 1 77 ? -4.068 -8.972 12.482 1.00 46.91 77 THR A O 1
ATOM 615 N N . THR A 1 78 ? -3.832 -7.519 14.164 1.00 47.72 78 THR A N 1
ATOM 616 C CA . THR A 1 78 ? -2.621 -6.885 13.634 1.00 47.72 78 THR A CA 1
ATOM 617 C C . THR A 1 78 ? -1.443 -7.740 14.084 1.00 47.72 78 THR A C 1
ATOM 619 O O . THR A 1 78 ? -0.640 -7.365 14.933 1.00 47.72 78 THR A O 1
ATOM 622 N N . GLY A 1 79 ? -1.410 -8.965 13.564 1.00 38.75 79 GLY A N 1
ATOM 623 C CA . GLY A 1 79 ? -0.225 -9.793 13.565 1.00 38.75 79 GLY A CA 1
ATOM 624 C C . GLY A 1 79 ? 0.724 -9.215 12.531 1.00 38.75 79 GLY A C 1
ATOM 625 O O . GLY A 1 79 ? 0.398 -9.173 11.348 1.00 38.75 79 GLY A O 1
ATOM 626 N N . SER A 1 80 ? 1.871 -8.749 13.017 1.00 41.78 80 SER A N 1
ATOM 627 C CA . SER A 1 80 ? 3.097 -8.572 12.247 1.00 41.78 80 SER A CA 1
ATOM 628 C C . SER A 1 80 ? 3.206 -9.620 11.132 1.00 41.78 80 SER A C 1
ATOM 630 O O . SER A 1 80 ? 3.243 -10.824 11.393 1.00 41.78 80 SER A O 1
ATOM 632 N N . ARG A 1 81 ? 3.263 -9.135 9.896 1.00 37.03 81 ARG A N 1
ATOM 633 C CA . ARG A 1 81 ? 3.904 -9.793 8.764 1.00 37.03 81 ARG A CA 1
ATOM 634 C C . ARG A 1 81 ? 4.798 -8.767 8.089 1.00 37.03 81 ARG A C 1
ATOM 636 O O . ARG A 1 81 ? 4.353 -7.604 7.988 1.00 37.03 81 ARG A O 1
#

Foldseek 3Di:
DVVVCVVPVPDDDDDDDDPDPDDCVVVVHPDDDDPDDDDDDPDDDDDDDDDDDDDDDDPVVCVVPPDDPDPVVDPPPPPDD

Radius of gyration: 19.35 Å; Cα contacts (8 Å, |Δi|>4): 10; chains: 1; bounding box: 47×23×51 Å

Sequence (81 aa):
MAPVLADWPRLRLSLIVDDALIDIFDSWIDIALRVGELRDSSWIGRKLCEMDTLLYASTSYLARQGMPDSPAIWKTTTGSR

InterPro domains:
  IPR005119 LysR, substrate-binding [PF03466] (5-72)
  IPR058163 LysR-type transcriptional regulator, proteobacterial-type [PTHR30537] (5-73)

Secondary structure (DSSP, 8-state):
-HHHHHH-TT--------SS---TTTTT-S-----S---S-SS---------------HHHHHHH---S-GGGS-------